Protein AF-A0A938G7M3-F1 (afdb_monomer_lite)

Foldseek 3Di:
DWCFWQCSDPVSVVDDPPDDPPADDPGDDDAADDDDPAWQDWTGGDQQWIKIWGWDADQWIWIKIFTAGNGNRDTPDIAPTHTAGHFDRDIWGQDPVQWIWDHTHPDIDIAHSRRHD

Radius of gyration: 15.38 Å; chains: 1; bounding box: 36×25×45 Å

Structure (mmCIF, N/CA/C/O backbone):
data_AF-A0A938G7M3-F1
#
_entry.id   AF-A0A938G7M3-F1
#
loop_
_atom_site.group_PDB
_atom_site.id
_atom_site.type_symbol
_atom_site.label_atom_id
_atom_site.label_alt_id
_atom_site.label_comp_id
_atom_site.label_asym_id
_atom_site.label_entity_id
_atom_site.label_seq_id
_atom_site.pdbx_PDB_ins_code
_atom_site.Cartn_x
_atom_site.Cartn_y
_atom_site.Cartn_z
_atom_site.occupancy
_atom_site.B_iso_or_equiv
_atom_site.auth_seq_id
_atom_site.auth_comp_id
_atom_site.auth_asym_id
_atom_site.auth_atom_id
_atom_site.pdbx_PDB_model_num
ATOM 1 N N . MET A 1 1 ? -16.720 -2.950 5.901 1.00 61.56 1 MET A N 1
ATOM 2 C CA . MET A 1 1 ? -17.192 -2.408 4.607 1.00 61.56 1 MET A CA 1
ATOM 3 C C . MET A 1 1 ? -15.978 -2.272 3.713 1.00 61.56 1 MET A C 1
ATOM 5 O O . MET A 1 1 ? -14.954 -1.839 4.217 1.00 61.56 1 MET A O 1
ATOM 9 N N . ALA A 1 2 ? -16.064 -2.713 2.461 1.00 78.06 2 ALA A N 1
ATOM 10 C CA . ALA A 1 2 ? -14.900 -2.860 1.596 1.00 78.06 2 ALA A CA 1
ATOM 11 C C . ALA A 1 2 ? -14.590 -1.561 0.835 1.00 78.06 2 ALA A C 1
ATOM 13 O O . ALA A 1 2 ? -15.424 -1.078 0.071 1.00 78.06 2 ALA A O 1
ATOM 14 N N . TRP A 1 3 ? -13.392 -1.013 1.015 1.00 85.06 3 TRP A N 1
ATOM 15 C CA . TRP A 1 3 ? -12.835 0.061 0.197 1.00 85.06 3 TRP A CA 1
ATOM 16 C C . TRP A 1 3 ? -11.910 -0.547 -0.854 1.00 85.06 3 TRP A C 1
ATOM 18 O O . TRP A 1 3 ? -10.705 -0.677 -0.647 1.00 85.06 3 TRP A O 1
ATOM 28 N N . LEU A 1 4 ? -12.504 -1.016 -1.949 1.00 88.00 4 LEU A N 1
ATOM 29 C CA . LEU A 1 4 ? -11.819 -1.856 -2.934 1.00 88.00 4 LEU A CA 1
ATOM 30 C C . LEU A 1 4 ? -10.944 -1.071 -3.915 1.00 88.00 4 LEU A C 1
ATOM 32 O O . LEU A 1 4 ? -10.064 -1.662 -4.519 1.00 88.00 4 LEU A O 1
ATOM 36 N N . ALA A 1 5 ? -11.170 0.226 -4.104 1.00 88.56 5 ALA A N 1
ATOM 37 C CA . ALA A 1 5 ? -10.480 1.024 -5.115 1.00 88.56 5 ALA A CA 1
ATOM 38 C C . ALA A 1 5 ? -10.445 2.506 -4.723 1.00 88.56 5 ALA A C 1
ATOM 40 O O . ALA A 1 5 ? -11.029 2.897 -3.710 1.00 88.56 5 ALA A O 1
ATOM 41 N N . GLU A 1 6 ? -9.787 3.319 -5.552 1.00 80.50 6 GLU A N 1
ATOM 42 C CA . GLU A 1 6 ? -9.735 4.780 -5.423 1.00 80.50 6 GLU A CA 1
ATOM 43 C C . GLU A 1 6 ? -11.124 5.361 -5.143 1.00 80.50 6 GLU A C 1
ATOM 45 O O . GLU A 1 6 ? -12.104 4.981 -5.787 1.00 80.50 6 GLU A O 1
ATOM 50 N N . ASP A 1 7 ? -11.207 6.266 -4.165 1.00 79.31 7 ASP A N 1
ATOM 51 C CA . ASP A 1 7 ? -12.424 7.009 -3.829 1.00 79.31 7 ASP A CA 1
ATOM 52 C C . ASP A 1 7 ? -13.698 6.150 -3.654 1.00 79.31 7 ASP A C 1
ATOM 54 O O . ASP A 1 7 ? -14.807 6.591 -3.966 1.00 79.31 7 ASP A O 1
ATOM 58 N N . ALA A 1 8 ? -13.568 4.922 -3.143 1.00 72.25 8 ALA A N 1
ATOM 59 C CA . ALA A 1 8 ? -14.666 3.960 -2.996 1.00 72.25 8 ALA A CA 1
ATOM 60 C C . ALA A 1 8 ? -15.302 3.501 -4.329 1.00 72.25 8 ALA A C 1
ATOM 62 O O . ALA A 1 8 ? -16.471 3.106 -4.372 1.00 72.25 8 ALA A O 1
ATOM 63 N N . GLY A 1 9 ? -14.536 3.520 -5.424 1.00 75.19 9 GLY A N 1
ATOM 64 C CA . GLY A 1 9 ? -14.923 2.989 -6.732 1.00 75.19 9 GLY A CA 1
ATOM 65 C C . GLY A 1 9 ? -15.234 4.065 -7.783 1.00 75.19 9 GLY A C 1
ATOM 66 O O . GLY A 1 9 ? -15.033 5.256 -7.554 1.00 75.19 9 GLY A O 1
ATOM 67 N N . PRO A 1 10 ? -15.779 3.684 -8.957 1.00 75.19 10 PRO A N 1
ATOM 68 C CA . PRO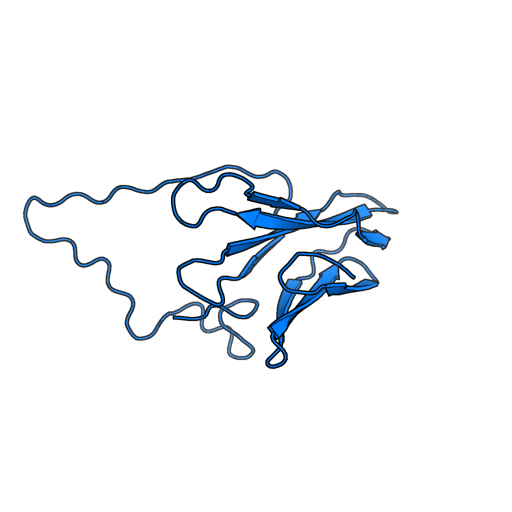 A 1 10 ? -15.884 4.566 -10.130 1.00 75.19 10 PRO A CA 1
ATOM 69 C C . PRO A 1 10 ? -16.772 5.801 -9.923 1.00 75.19 10 PRO A C 1
ATOM 71 O O . PRO A 1 10 ? -16.707 6.749 -10.699 1.00 75.19 10 PRO A O 1
ATOM 74 N N . ARG A 1 11 ? -17.606 5.805 -8.877 1.00 80.25 11 ARG A N 1
ATOM 75 C CA . ARG A 1 11 ? -18.451 6.949 -8.507 1.00 80.25 11 ARG A CA 1
ATOM 76 C C . ARG A 1 11 ? -17.740 7.976 -7.622 1.00 80.25 11 ARG A C 1
ATOM 78 O O . ARG A 1 11 ? -18.374 8.962 -7.267 1.00 80.25 11 ARG A O 1
ATOM 85 N N . ARG A 1 12 ? -16.475 7.731 -7.259 1.00 78.44 12 ARG A N 1
ATOM 86 C CA . ARG A 1 12 ? -15.628 8.588 -6.416 1.00 78.44 12 ARG A CA 1
ATOM 87 C C . ARG A 1 12 ? -16.343 9.126 -5.185 1.00 78.44 12 ARG A C 1
ATOM 89 O O . ARG A 1 12 ? -16.335 10.309 -4.871 1.00 78.44 12 ARG A O 1
ATOM 96 N N . GLN A 1 13 ? -17.063 8.225 -4.543 1.00 78.88 13 GLN A N 1
ATOM 97 C CA . GLN A 1 13 ? -18.047 8.560 -3.539 1.00 78.88 13 GLN A CA 1
ATOM 98 C C . GLN A 1 13 ? -17.404 9.005 -2.228 1.00 78.88 13 GLN A C 1
ATOM 100 O O . GLN A 1 13 ? -18.040 9.728 -1.469 1.00 78.88 13 GLN A O 1
ATOM 105 N N . GLN A 1 14 ? -16.166 8.568 -1.976 1.00 78.00 14 GLN A N 1
ATOM 106 C CA . GLN A 1 14 ? -15.375 8.889 -0.787 1.00 78.00 14 GLN A CA 1
ATOM 107 C C . GLN A 1 14 ? -16.125 8.723 0.554 1.00 78.00 14 GLN A C 1
ATOM 109 O O . GLN A 1 14 ? -15.726 9.278 1.574 1.00 78.00 14 GLN A O 1
ATOM 114 N N . TRP A 1 15 ? -17.219 7.958 0.574 1.00 72.19 15 TRP A N 1
ATOM 115 C CA . TRP A 1 15 ? -18.105 7.839 1.723 1.00 72.19 15 TRP A CA 1
ATOM 116 C C . TRP A 1 15 ? -18.538 6.389 1.909 1.00 72.19 15 TRP A C 1
ATOM 118 O O . TRP A 1 15 ? -18.663 5.610 0.962 1.00 72.19 15 TRP A O 1
ATOM 128 N N . SER A 1 16 ? -18.772 6.038 3.167 1.00 70.81 16 SER A N 1
ATOM 129 C CA . SER A 1 16 ? -19.283 4.741 3.585 1.00 70.81 16 SER A CA 1
ATOM 130 C C . SER A 1 16 ? -20.681 4.950 4.152 1.00 70.81 16 SER A C 1
ATOM 132 O O . SER A 1 16 ? -20.857 5.712 5.103 1.00 70.81 16 SER A O 1
ATOM 134 N N . ALA A 1 17 ? -21.674 4.274 3.563 1.00 69.94 17 ALA A N 1
ATOM 135 C CA . ALA A 1 17 ? -23.089 4.538 3.817 1.00 69.94 17 ALA A CA 1
ATOM 136 C C . ALA A 1 17 ? -23.540 4.370 5.274 1.00 69.94 17 ALA A C 1
ATOM 138 O O . ALA A 1 17 ? -24.558 4.923 5.684 1.00 69.94 17 ALA A O 1
ATOM 139 N N . SER A 1 18 ? -22.768 3.618 6.055 1.00 74.12 18 SER A N 1
ATOM 140 C CA . SER A 1 18 ? -23.046 3.322 7.459 1.00 74.12 18 SER A CA 1
ATOM 141 C C . SER A 1 18 ? -21.932 3.795 8.393 1.00 74.12 18 SER A C 1
ATOM 143 O O . SER A 1 18 ? -21.913 3.400 9.556 1.00 74.12 18 SER A O 1
ATOM 145 N N . ALA A 1 19 ? -20.985 4.608 7.911 1.00 75.62 19 ALA A N 1
ATOM 146 C CA . ALA A 1 19 ? -19.917 5.120 8.760 1.00 75.62 19 ALA A CA 1
ATOM 147 C C . ALA A 1 19 ? -20.470 6.135 9.766 1.00 75.62 19 ALA A C 1
ATOM 149 O O . ALA A 1 19 ? -20.983 7.191 9.399 1.00 75.62 19 ALA A O 1
ATOM 150 N N . GLN A 1 20 ? -20.335 5.813 11.047 1.00 81.81 20 GLN A N 1
ATOM 151 C CA . GLN A 1 20 ? -20.608 6.711 12.160 1.00 81.81 20 GLN A CA 1
ATOM 152 C C . GLN A 1 20 ? -19.432 6.630 13.128 1.00 81.81 20 GLN A C 1
ATOM 154 O O . GLN A 1 20 ? -18.919 5.543 13.378 1.00 81.81 20 GLN A O 1
ATOM 159 N N . LEU A 1 21 ? -19.016 7.769 13.684 1.00 82.69 21 LEU A N 1
ATOM 160 C CA . LEU A 1 21 ? -17.978 7.780 14.720 1.00 82.69 21 LEU A CA 1
ATOM 161 C C . LEU A 1 21 ? -18.505 7.268 16.070 1.00 82.69 21 LEU A C 1
ATOM 163 O O . LEU A 1 21 ? -17.716 6.829 16.894 1.00 82.69 21 LEU A O 1
ATOM 167 N N . GLY A 1 22 ? -19.825 7.320 16.295 1.00 84.94 22 GLY A N 1
ATOM 168 C CA . GLY A 1 22 ? -20.472 6.720 17.467 1.00 84.94 22 GLY A CA 1
ATOM 169 C C . GLY A 1 22 ? -20.076 7.314 18.823 1.00 84.94 22 GLY A C 1
ATOM 170 O O . GLY A 1 22 ? -20.324 6.669 19.830 1.00 84.94 22 GLY A O 1
ATOM 171 N N . VAL A 1 23 ? -19.471 8.506 18.864 1.00 89.00 23 VAL A N 1
ATOM 172 C CA . VAL A 1 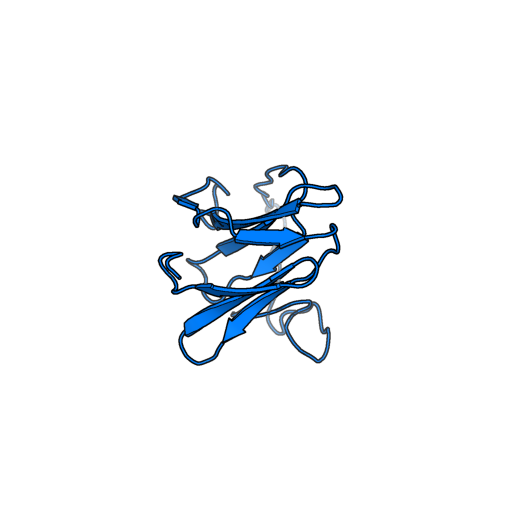23 ? -18.943 9.107 20.102 1.00 89.00 23 VAL A CA 1
ATOM 173 C C . VAL A 1 23 ? -20.073 9.718 20.938 1.00 89.00 23 VAL A C 1
ATOM 175 O O . VAL A 1 23 ? -20.719 10.680 20.513 1.00 89.00 23 VAL A O 1
ATOM 178 N N . GLY A 1 24 ? -20.304 9.167 22.128 1.00 91.19 24 GLY A N 1
ATOM 179 C CA . GLY A 1 24 ? -21.268 9.643 23.117 1.00 91.19 24 GLY A CA 1
ATOM 180 C C . GLY A 1 24 ? -20.747 10.763 24.027 1.00 91.19 24 GLY A C 1
ATOM 181 O O . GLY A 1 24 ? -19.594 11.193 23.967 1.00 91.19 24 GLY A O 1
ATOM 182 N N . THR A 1 25 ? -21.614 11.262 24.912 1.00 91.69 25 THR A N 1
ATOM 183 C CA . THR A 1 25 ? -21.244 12.299 25.889 1.00 91.69 25 THR A CA 1
ATOM 184 C C . THR A 1 25 ? -20.210 11.768 26.881 1.00 91.69 25 THR A C 1
ATOM 186 O O . THR A 1 25 ? -20.473 10.813 27.603 1.00 91.69 25 THR A O 1
ATOM 189 N N . GLY A 1 26 ? -19.050 12.424 26.950 1.00 92.81 26 GLY A N 1
ATOM 190 C CA . GLY A 1 26 ? -17.949 12.027 27.834 1.00 92.81 26 GLY A CA 1
ATOM 191 C C . GLY A 1 26 ? -17.032 10.943 27.259 1.00 92.81 26 GLY A C 1
ATOM 192 O O . GLY A 1 26 ? -16.047 10.592 27.903 1.00 92.81 26 GLY A O 1
ATOM 193 N N . GLU A 1 27 ? -17.312 10.441 26.054 1.00 94.62 27 GLU A N 1
ATOM 194 C CA . GLU A 1 27 ? -16.426 9.519 25.346 1.00 94.62 27 GLU A CA 1
ATOM 195 C C . GLU A 1 27 ? -15.345 10.275 24.565 1.00 94.62 27 GLU A C 1
ATOM 197 O O . GLU A 1 27 ? -15.489 11.451 24.222 1.00 94.62 27 GLU A O 1
ATOM 202 N N . SER A 1 28 ? -14.237 9.592 24.278 1.00 89.75 28 SER A N 1
ATOM 203 C CA . SER A 1 28 ? -13.143 10.138 23.475 1.00 89.75 28 SER A CA 1
ATOM 204 C C . SER A 1 28 ? -12.743 9.152 22.387 1.00 89.75 28 SER A C 1
ATOM 206 O O . SER A 1 28 ? -12.815 7.939 22.575 1.00 89.75 28 SER A O 1
ATOM 208 N N . MET A 1 29 ? -12.323 9.684 21.243 1.00 90.06 29 MET A N 1
ATOM 209 C CA . MET A 1 29 ? -11.834 8.895 20.121 1.00 90.06 29 MET A CA 1
ATOM 210 C C . MET A 1 29 ? -10.314 8.960 20.079 1.00 90.06 29 MET A C 1
ATOM 212 O O . MET A 1 29 ? -9.721 10.022 20.270 1.00 90.06 29 MET A O 1
ATOM 216 N N . GLN A 1 30 ? -9.692 7.823 19.794 1.00 89.50 30 GLN A N 1
ATOM 217 C CA . GLN A 1 30 ? -8.263 7.737 19.535 1.00 89.50 30 GLN A CA 1
ATOM 218 C C . GLN A 1 30 ? -8.045 7.370 18.073 1.00 89.50 30 GLN A C 1
ATOM 220 O O . GLN A 1 30 ? -8.807 6.595 17.498 1.00 89.50 30 GLN A O 1
ATOM 225 N N . ALA A 1 31 ? -7.001 7.938 17.479 1.00 91.94 31 ALA A N 1
ATOM 226 C CA . ALA A 1 31 ? -6.600 7.642 16.116 1.00 91.94 31 ALA A CA 1
ATOM 227 C C . ALA A 1 31 ? -5.119 7.266 16.096 1.00 91.94 31 ALA A C 1
ATOM 229 O O . ALA A 1 31 ? -4.269 8.022 16.575 1.00 91.94 31 ALA A O 1
ATOM 230 N N . THR A 1 32 ? -4.814 6.115 15.503 1.00 94.69 32 THR A N 1
ATOM 231 C CA . THR A 1 32 ? -3.447 5.755 15.129 1.00 94.69 32 THR A CA 1
ATOM 232 C C . THR A 1 32 ? -3.138 6.385 13.781 1.00 94.69 32 THR A C 1
ATOM 234 O O . THR A 1 32 ? -3.928 6.280 12.845 1.00 94.69 32 THR A O 1
ATOM 237 N N . HIS A 1 33 ? -1.984 7.031 13.668 1.00 94.19 33 HIS A N 1
ATOM 238 C CA . HIS A 1 33 ? -1.499 7.571 12.407 1.00 94.19 33 HIS A CA 1
ATOM 239 C C . HIS A 1 33 ? -0.041 7.174 12.213 1.00 94.19 33 HIS A C 1
ATOM 241 O O . HIS A 1 33 ? 0.728 7.072 13.168 1.00 94.19 33 HIS A O 1
ATOM 247 N N . ARG A 1 34 ? 0.338 6.962 10.955 1.00 92.69 34 ARG A N 1
ATOM 248 C CA . ARG A 1 34 ? 1.712 6.687 10.551 1.00 92.69 34 ARG A CA 1
ATOM 249 C C . ARG A 1 34 ? 2.006 7.486 9.296 1.00 92.69 34 ARG A C 1
ATOM 251 O O . ARG A 1 34 ? 1.307 7.351 8.296 1.00 92.69 34 ARG A O 1
ATOM 258 N N . SER A 1 35 ? 3.055 8.294 9.344 1.00 91.50 35 SER A N 1
ATOM 259 C CA . SER A 1 35 ? 3.554 8.972 8.153 1.00 91.50 35 SER A CA 1
ATOM 260 C C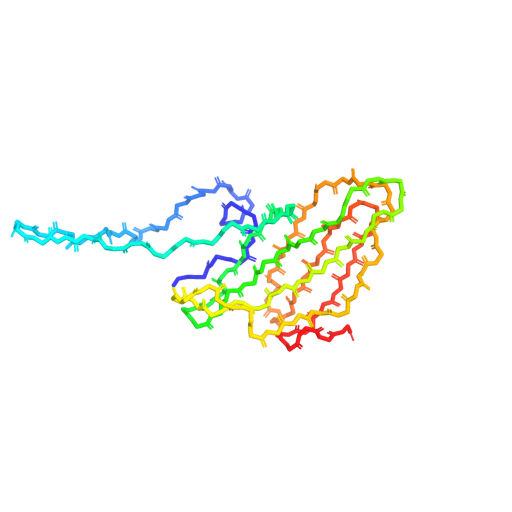 . SER A 1 35 ? 4.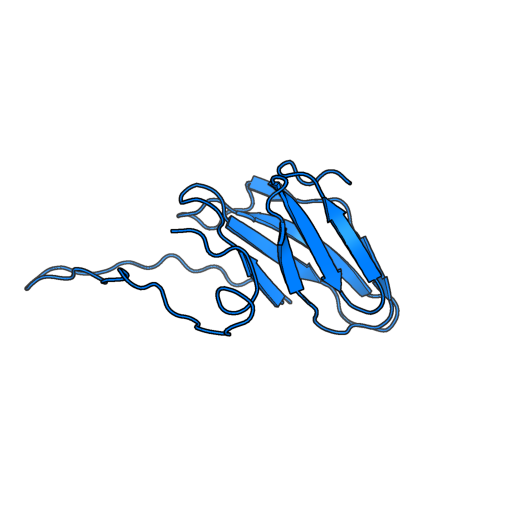318 7.977 7.288 1.00 91.50 35 SER A C 1
ATOM 262 O O . SER A 1 35 ? 5.226 7.296 7.765 1.00 91.50 35 SER A O 1
ATOM 264 N N . MET A 1 36 ? 3.962 7.908 6.011 1.00 90.31 36 MET A N 1
ATOM 265 C CA . MET A 1 36 ? 4.664 7.114 5.008 1.00 90.31 36 MET A CA 1
ATOM 266 C C . MET A 1 36 ? 5.103 8.052 3.892 1.00 90.31 36 MET A C 1
ATOM 268 O O . MET A 1 36 ? 4.317 8.863 3.403 1.00 90.31 36 MET A O 1
ATOM 272 N N . MET A 1 37 ? 6.378 7.983 3.521 1.00 79.31 37 MET A N 1
ATOM 273 C CA . MET A 1 37 ? 6.901 8.816 2.449 1.00 79.31 37 MET A CA 1
ATOM 274 C C . MET A 1 37 ? 6.415 8.257 1.113 1.00 79.31 37 MET A C 1
ATOM 276 O O . MET A 1 37 ? 6.661 7.093 0.811 1.00 79.31 37 MET A O 1
ATOM 280 N N . VAL A 1 38 ? 5.752 9.108 0.325 1.00 86.44 38 VAL A N 1
ATOM 281 C CA . VAL A 1 38 ? 5.322 8.798 -1.046 1.00 86.44 38 VAL A CA 1
ATOM 282 C C . VAL A 1 38 ? 4.317 7.625 -1.113 1.00 86.44 38 VAL A C 1
ATOM 284 O O . VAL A 1 38 ? 4.448 6.676 -1.887 1.00 86.44 38 VAL A O 1
ATOM 287 N N . LEU A 1 39 ? 3.289 7.692 -0.261 1.00 92.00 39 LEU A N 1
ATOM 288 C CA . LEU A 1 39 ? 2.096 6.844 -0.322 1.00 92.00 39 LEU A CA 1
ATOM 289 C C . LEU A 1 39 ? 1.079 7.468 -1.285 1.00 92.00 39 LEU A C 1
ATOM 291 O O . LEU A 1 39 ? 0.691 8.621 -1.102 1.00 92.00 39 LEU A O 1
ATOM 295 N N . THR A 1 40 ? 0.639 6.716 -2.296 1.00 91.69 40 THR A N 1
ATOM 296 C CA . THR A 1 40 ? -0.380 7.186 -3.249 1.00 91.69 40 THR A CA 1
ATOM 297 C C . THR A 1 40 ? -1.783 6.896 -2.749 1.00 91.69 40 THR A C 1
ATOM 299 O O . THR A 1 40 ? -2.650 7.761 -2.807 1.00 91.69 40 THR A O 1
ATOM 302 N N . MET A 1 41 ? -2.035 5.663 -2.301 1.00 92.88 41 MET A N 1
ATOM 303 C CA . MET A 1 41 ? -3.400 5.213 -2.048 1.00 92.88 41 MET A CA 1
ATOM 304 C C . MET A 1 41 ? -3.461 4.015 -1.108 1.00 92.88 41 MET A C 1
ATOM 306 O O . MET A 1 41 ? -2.527 3.217 -1.047 1.00 92.88 41 MET A O 1
ATOM 310 N N . VAL A 1 42 ? -4.593 3.875 -0.416 1.00 93.06 42 VAL A N 1
ATOM 311 C CA . VAL A 1 42 ? -4.898 2.751 0.474 1.00 93.06 42 VAL A CA 1
ATOM 312 C C . VAL A 1 42 ? -6.208 2.095 0.049 1.00 93.06 42 VAL A C 1
ATOM 314 O O . VAL A 1 42 ? -7.176 2.783 -0.277 1.00 93.06 42 VAL A O 1
ATOM 317 N N . VAL A 1 43 ? -6.248 0.765 0.084 1.00 93.69 43 VAL A N 1
ATOM 318 C CA . VAL A 1 43 ? -7.474 -0.033 -0.054 1.00 93.69 43 VAL A CA 1
ATOM 319 C C . VAL A 1 43 ? -7.645 -0.948 1.151 1.00 93.69 43 VAL A C 1
ATOM 321 O O . VAL A 1 43 ? -6.671 -1.440 1.718 1.00 93.69 43 VAL A O 1
ATOM 324 N N . SER A 1 44 ? -8.895 -1.179 1.543 1.00 92.62 44 SER A N 1
ATOM 325 C CA . SER A 1 44 ? -9.256 -2.027 2.680 1.00 92.62 44 SER A CA 1
ATOM 326 C C . SER A 1 44 ? -10.457 -2.902 2.311 1.00 92.62 44 SER A C 1
ATOM 328 O O . SER A 1 44 ? -11.607 -2.508 2.514 1.00 92.62 44 SER A O 1
ATOM 330 N N . PRO A 1 45 ? -10.237 -4.061 1.665 1.00 90.19 45 PRO A N 1
ATOM 331 C CA . PRO A 1 45 ? -11.322 -4.940 1.212 1.00 90.19 45 PRO A CA 1
ATOM 332 C C . PRO A 1 45 ? -12.117 -5.566 2.361 1.00 90.19 45 PRO A C 1
ATOM 334 O O . PRO A 1 45 ? -13.291 -5.891 2.195 1.00 90.19 45 PRO A O 1
ATOM 337 N N . SER A 1 46 ? -11.488 -5.739 3.518 1.00 90.31 46 SER A N 1
ATOM 338 C CA . SER A 1 46 ? -12.062 -6.342 4.712 1.00 90.31 46 SER A CA 1
ATOM 339 C C . SER A 1 46 ? -11.537 -5.607 5.953 1.00 90.31 46 SER A C 1
ATOM 341 O O . SER A 1 46 ? -10.545 -4.885 5.851 1.00 90.31 46 SER A O 1
ATOM 343 N N . PRO A 1 47 ? -12.185 -5.757 7.125 1.00 88.62 47 PRO A N 1
ATOM 344 C CA . PRO A 1 47 ? -11.737 -5.102 8.358 1.00 88.62 47 PRO A CA 1
ATOM 345 C C . PRO A 1 47 ? -10.297 -5.446 8.772 1.00 88.62 47 PRO A C 1
ATOM 347 O O . PRO A 1 47 ? -9.654 -4.644 9.443 1.00 88.62 47 PRO A O 1
ATOM 350 N N . ASP A 1 48 ? -9.797 -6.609 8.348 1.00 92.56 48 ASP A N 1
ATOM 351 C CA . ASP A 1 48 ? -8.491 -7.147 8.747 1.00 92.56 48 ASP A CA 1
ATOM 352 C C . ASP A 1 48 ? -7.398 -6.927 7.689 1.00 92.56 48 ASP A C 1
ATOM 354 O O . ASP A 1 48 ? -6.249 -7.353 7.844 1.00 92.56 48 ASP A O 1
ATOM 358 N N . GLU A 1 49 ? -7.748 -6.268 6.586 1.00 94.31 49 GLU A N 1
ATOM 359 C CA . GLU A 1 49 ? -6.861 -6.052 5.456 1.00 94.31 49 GLU A CA 1
ATOM 360 C C . GLU A 1 49 ? -6.768 -4.572 5.114 1.00 94.31 49 GLU A C 1
ATOM 362 O O . GLU A 1 49 ? -7.759 -3.914 4.790 1.00 94.31 49 GLU A O 1
ATOM 367 N N . VAL A 1 50 ? -5.537 -4.071 5.117 1.00 95.88 50 VAL A N 1
ATOM 368 C CA . VAL A 1 50 ? -5.185 -2.730 4.661 1.00 95.88 50 VAL A CA 1
ATOM 369 C C . VAL A 1 50 ? -3.970 -2.862 3.758 1.00 95.88 50 VAL A C 1
ATOM 371 O O . VAL A 1 50 ? -2.958 -3.427 4.166 1.00 95.88 50 VAL A O 1
ATOM 374 N N . PHE A 1 51 ? -4.067 -2.354 2.535 1.00 96.94 51 PHE A N 1
ATOM 375 C CA . PHE A 1 51 ? -2.975 -2.361 1.567 1.00 96.94 51 PHE A CA 1
ATOM 376 C C . PHE A 1 51 ? -2.657 -0.936 1.134 1.00 96.94 51 PHE A C 1
ATOM 378 O O . PHE A 1 51 ? -3.558 -0.209 0.718 1.00 96.94 51 PHE A O 1
ATOM 385 N N . ALA A 1 52 ? -1.388 -0.550 1.214 1.00 96.44 52 ALA A N 1
ATOM 386 C CA . ALA A 1 52 ? -0.891 0.768 0.847 1.00 96.44 52 ALA A CA 1
ATOM 387 C C . ALA A 1 52 ? 0.006 0.676 -0.390 1.00 96.44 52 ALA A C 1
ATOM 389 O O . ALA A 1 52 ? 0.978 -0.077 -0.398 1.00 96.44 52 ALA A O 1
ATOM 390 N N . LEU A 1 53 ? -0.314 1.456 -1.422 1.00 97.12 53 LEU A N 1
ATOM 391 C CA . LEU A 1 53 ? 0.547 1.661 -2.582 1.00 97.12 53 LEU A CA 1
ATOM 392 C C . LEU A 1 53 ? 1.562 2.761 -2.273 1.00 97.12 53 LEU A C 1
ATOM 394 O O . LEU A 1 53 ? 1.188 3.913 -2.033 1.00 97.12 53 LEU A O 1
ATOM 398 N N . CYS A 1 54 ? 2.838 2.403 -2.334 1.00 96.50 54 CYS A N 1
ATOM 399 C CA . CYS A 1 54 ? 3.971 3.296 -2.135 1.00 96.50 54 CYS A CA 1
ATOM 400 C C . CYS A 1 54 ? 4.841 3.344 -3.393 1.00 96.50 54 CYS A C 1
ATOM 402 O O . CYS A 1 54 ? 4.821 2.414 -4.203 1.00 96.50 54 CYS A O 1
ATOM 404 N N . HIS A 1 55 ? 5.614 4.417 -3.562 1.00 96.31 55 HIS A N 1
ATOM 405 C CA . HIS A 1 55 ? 6.524 4.539 -4.699 1.00 96.31 55 HIS A CA 1
ATOM 406 C C . HIS A 1 55 ? 7.736 5.436 -4.436 1.00 96.31 55 HIS A C 1
ATOM 408 O O . HIS A 1 55 ? 7.837 6.116 -3.421 1.00 96.31 55 HIS A O 1
ATOM 414 N N . THR A 1 56 ? 8.690 5.422 -5.361 1.00 95.69 56 THR A N 1
ATOM 415 C CA . THR A 1 56 ? 9.751 6.430 -5.461 1.00 95.69 56 THR A CA 1
ATOM 416 C C . THR A 1 56 ? 9.376 7.509 -6.486 1.00 95.69 56 THR A C 1
ATOM 418 O O . THR A 1 56 ? 8.358 7.416 -7.173 1.00 95.69 56 THR A O 1
ATOM 421 N N . GLY A 1 57 ? 10.163 8.584 -6.567 1.00 94.19 57 GLY A N 1
ATOM 422 C CA . GLY A 1 57 ? 10.062 9.584 -7.637 1.00 94.19 57 GLY A CA 1
ATOM 423 C C . GLY A 1 57 ? 11.140 9.391 -8.708 1.00 94.19 57 GLY A C 1
ATOM 424 O O . GLY A 1 57 ? 12.058 8.595 -8.523 1.00 94.19 57 GLY A O 1
ATOM 425 N N . GLY A 1 58 ? 11.063 10.172 -9.787 1.00 95.00 58 GLY A N 1
ATOM 426 C CA . GLY A 1 58 ? 12.065 10.202 -10.861 1.00 95.00 58 GLY A CA 1
ATOM 427 C C . GLY A 1 58 ? 11.638 9.479 -12.140 1.00 95.00 58 GLY A C 1
ATOM 428 O O . GLY A 1 58 ? 10.500 9.032 -12.260 1.00 95.00 58 GLY A O 1
ATOM 429 N N . ASP A 1 59 ? 12.558 9.396 -13.101 1.00 96.50 59 ASP A N 1
ATOM 430 C CA . ASP A 1 59 ? 12.286 8.879 -14.453 1.00 96.50 59 ASP A CA 1
ATOM 431 C C . ASP A 1 59 ? 12.252 7.341 -14.532 1.00 96.50 59 ASP A C 1
ATOM 433 O O . ASP A 1 59 ? 11.694 6.783 -15.476 1.00 96.50 59 ASP A O 1
ATOM 437 N N . ASP A 1 60 ? 12.821 6.662 -13.533 1.00 96.31 60 ASP A N 1
ATOM 438 C CA . ASP A 1 60 ? 12.811 5.202 -13.377 1.00 96.31 60 ASP A CA 1
ATOM 439 C C . ASP A 1 60 ? 12.330 4.831 -11.969 1.00 96.31 60 ASP A C 1
ATOM 441 O O . ASP A 1 60 ? 13.034 4.237 -11.153 1.00 96.31 60 ASP A O 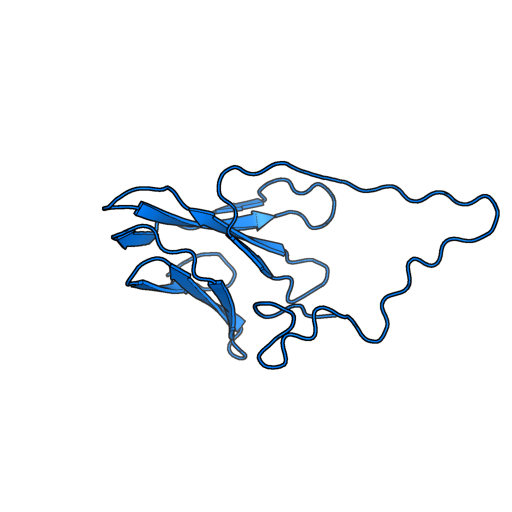1
ATOM 445 N N . ALA A 1 61 ? 11.132 5.304 -11.636 1.00 96.88 61 ALA A N 1
ATOM 446 C CA . ALA A 1 61 ? 10.529 5.065 -10.343 1.00 96.88 61 ALA A CA 1
ATOM 447 C C . ALA A 1 61 ? 10.042 3.616 -10.210 1.00 96.88 61 ALA A C 1
ATOM 449 O O . ALA A 1 61 ? 9.637 2.959 -11.174 1.00 96.88 61 ALA A O 1
ATOM 450 N N . GLU A 1 62 ? 10.015 3.143 -8.970 1.00 97.38 62 GLU A N 1
ATOM 451 C CA . GLU A 1 62 ? 9.463 1.851 -8.585 1.00 97.38 62 GLU A CA 1
ATOM 452 C C . GLU A 1 62 ? 8.290 2.060 -7.634 1.00 97.38 62 GLU A C 1
ATOM 454 O O . GLU A 1 62 ? 8.274 2.998 -6.837 1.00 97.38 62 GLU A O 1
ATOM 459 N N . SER A 1 63 ? 7.332 1.142 -7.681 1.00 97.25 63 SER A N 1
ATOM 460 C CA . SER A 1 63 ? 6.232 1.047 -6.726 1.00 97.25 63 SER A CA 1
ATOM 461 C C . SER A 1 63 ? 6.305 -0.255 -5.939 1.00 97.25 63 SER A C 1
ATOM 463 O O . SER A 1 63 ? 7.011 -1.188 -6.316 1.00 97.25 63 SER A O 1
ATOM 465 N N . TRP A 1 64 ? 5.609 -0.321 -4.815 1.00 97.69 64 TRP A N 1
ATOM 466 C CA . TRP A 1 64 ? 5.406 -1.549 -4.054 1.00 97.69 64 TRP A CA 1
ATOM 467 C C . TRP A 1 64 ? 4.115 -1.435 -3.253 1.00 97.69 64 TRP A C 1
ATOM 469 O O . TRP A 1 64 ? 3.588 -0.339 -3.046 1.00 97.69 64 TRP A O 1
ATOM 479 N N . VAL A 1 65 ? 3.604 -2.578 -2.808 1.00 98.00 65 VAL A N 1
ATOM 480 C CA . VAL A 1 65 ? 2.433 -2.635 -1.936 1.00 98.00 65 VAL A CA 1
ATOM 481 C C . VAL A 1 65 ? 2.856 -3.130 -0.567 1.00 98.00 65 VAL A C 1
ATOM 483 O O . VAL A 1 65 ? 3.505 -4.168 -0.459 1.00 98.00 65 VAL A O 1
ATOM 486 N N . GLU A 1 66 ? 2.463 -2.409 0.475 1.00 97.88 66 GLU A N 1
ATOM 487 C CA . GLU A 1 66 ? 2.575 -2.859 1.860 1.00 97.88 66 GLU A CA 1
ATOM 488 C C . GLU A 1 66 ? 1.217 -3.335 2.365 1.00 97.88 66 GLU A C 1
ATOM 490 O O . GLU A 1 66 ? 0.221 -2.626 2.230 1.00 97.88 66 GLU A O 1
ATOM 495 N N . ARG A 1 67 ? 1.170 -4.514 2.990 1.00 97.81 67 ARG A N 1
ATOM 496 C CA . ARG A 1 67 ? 0.041 -4.919 3.830 1.00 97.81 67 ARG A CA 1
ATOM 497 C C . ARG A 1 67 ? 0.286 -4.388 5.234 1.00 97.81 67 ARG A C 1
ATOM 499 O O . ARG A 1 67 ? 1.303 -4.715 5.844 1.00 97.81 67 ARG A O 1
ATOM 506 N N . LEU A 1 68 ? -0.639 -3.590 5.745 1.00 97.38 68 LEU A N 1
ATOM 507 C CA . LEU A 1 68 ? -0.552 -2.955 7.054 1.00 97.38 68 LEU A CA 1
ATOM 508 C C . LEU A 1 68 ? -1.485 -3.644 8.049 1.00 97.38 68 LEU A C 1
ATOM 510 O O . LEU A 1 68 ? -2.566 -4.112 7.690 1.00 97.38 68 LEU A O 1
ATOM 514 N N . HIS A 1 69 ? -1.087 -3.661 9.316 1.00 97.19 69 HIS A N 1
ATOM 515 C CA . HIS A 1 69 ? -1.993 -4.005 10.401 1.00 97.19 69 HIS A CA 1
ATOM 516 C C . HIS A 1 69 ? -3.078 -2.919 10.520 1.00 97.19 69 HIS A C 1
ATOM 518 O O . HIS A 1 69 ? -2.733 -1.738 10.620 1.00 97.19 69 HIS A O 1
ATOM 524 N N . PRO A 1 70 ? -4.377 -3.269 10.573 1.00 93.75 70 PRO A N 1
ATOM 525 C CA . PRO A 1 70 ? -5.472 -2.297 10.464 1.00 93.75 70 PRO A CA 1
ATOM 526 C C . PRO A 1 70 ? -5.509 -1.263 11.601 1.00 93.75 70 PRO A C 1
ATOM 528 O O . PRO A 1 70 ? -5.953 -0.138 11.395 1.00 93.75 70 PRO A O 1
ATOM 531 N N . THR A 1 71 ? -5.025 -1.624 12.796 1.00 94.06 71 THR A N 1
ATOM 532 C CA . THR A 1 71 ? -5.004 -0.727 13.971 1.00 94.06 71 THR A CA 1
ATOM 533 C C . THR A 1 71 ? -3.653 -0.065 14.250 1.00 94.06 71 THR A C 1
ATOM 535 O O . THR A 1 71 ? -3.612 1.141 14.473 1.00 94.06 71 THR A O 1
ATOM 538 N N . THR A 1 72 ? -2.547 -0.821 14.285 1.00 96.06 72 THR A N 1
ATOM 539 C CA . THR A 1 72 ? -1.212 -0.272 14.592 1.00 96.06 72 THR A CA 1
ATOM 540 C C . THR A 1 72 ? -0.561 0.414 13.393 1.00 96.06 72 THR A C 1
ATOM 542 O O . THR A 1 72 ? 0.362 1.202 13.574 1.00 96.06 72 THR A O 1
ATOM 545 N N . LEU A 1 73 ? -1.045 0.141 12.173 1.00 96.50 73 LEU A N 1
ATOM 546 C CA . LEU A 1 73 ? -0.473 0.600 10.902 1.00 96.50 73 LEU A CA 1
ATOM 547 C C . LEU A 1 73 ? 0.966 0.117 10.652 1.00 96.50 73 LEU A C 1
ATOM 549 O O . LEU A 1 73 ? 1.650 0.629 9.761 1.00 96.50 73 LEU A O 1
ATOM 553 N N . GLU A 1 74 ? 1.440 -0.870 11.413 1.00 97.00 74 GLU A N 1
ATOM 554 C CA . GLU A 1 74 ? 2.727 -1.524 11.182 1.00 97.00 74 GLU A CA 1
ATOM 555 C C . GLU A 1 74 ? 2.675 -2.369 9.909 1.00 97.00 74 GLU A C 1
ATOM 557 O O . GLU A 1 74 ? 1.653 -2.975 9.581 1.00 97.00 74 GLU A O 1
ATOM 562 N N . THR A 1 75 ? 3.786 -2.407 9.177 1.00 97.19 75 THR A N 1
ATOM 563 C CA . THR A 1 75 ? 3.899 -3.215 7.962 1.00 97.19 75 THR A CA 1
ATOM 564 C C . THR A 1 75 ? 3.975 -4.692 8.348 1.00 97.19 75 THR A C 1
ATOM 566 O O . THR A 1 75 ? 4.915 -5.109 9.018 1.00 97.19 75 THR A O 1
ATOM 569 N N . ILE A 1 76 ? 2.994 -5.480 7.910 1.00 98.00 76 ILE A N 1
ATOM 570 C CA . ILE A 1 76 ? 2.951 -6.939 8.084 1.00 98.00 76 ILE A CA 1
ATOM 571 C C . ILE A 1 76 ? 3.765 -7.623 6.982 1.00 98.00 76 ILE A C 1
ATOM 573 O O . ILE A 1 76 ? 4.495 -8.575 7.242 1.00 98.00 76 ILE A O 1
ATOM 577 N N . ALA A 1 77 ? 3.627 -7.148 5.743 1.00 98.25 77 ALA A N 1
ATOM 578 C CA . ALA A 1 77 ? 4.307 -7.692 4.572 1.00 98.25 77 ALA A CA 1
ATOM 579 C C . ALA A 1 77 ? 4.458 -6.620 3.485 1.00 98.25 77 ALA A C 1
ATOM 581 O O . ALA A 1 77 ? 3.723 -5.631 3.481 1.00 98.25 77 ALA A O 1
ATOM 582 N N . ALA A 1 78 ? 5.375 -6.839 2.544 1.00 98.00 78 ALA A N 1
ATOM 583 C CA . ALA A 1 78 ? 5.553 -5.994 1.368 1.00 98.00 78 ALA A CA 1
ATOM 584 C C . ALA A 1 78 ? 5.766 -6.851 0.114 1.00 98.00 78 ALA A C 1
ATOM 586 O O . ALA A 1 78 ? 6.358 -7.928 0.195 1.00 98.00 78 ALA A O 1
ATOM 587 N N . SER A 1 79 ? 5.294 -6.367 -1.035 1.00 98.56 79 SER A N 1
ATOM 588 C CA . SER A 1 79 ? 5.594 -6.974 -2.333 1.00 98.56 79 SER A CA 1
ATOM 589 C C . SER A 1 79 ? 7.072 -6.803 -2.701 1.00 98.56 79 SER A C 1
ATOM 591 O O . SER A 1 79 ? 7.796 -5.994 -2.113 1.00 98.56 79 SER A O 1
ATOM 593 N N . GLU A 1 80 ? 7.505 -7.490 -3.760 1.00 98.06 80 GLU A N 1
ATOM 594 C CA . GLU A 1 80 ? 8.706 -7.066 -4.485 1.00 98.06 80 GLU A CA 1
ATOM 595 C C . GLU A 1 80 ? 8.554 -5.629 -5.024 1.00 98.06 80 GLU A C 1
ATOM 597 O O . GLU A 1 80 ? 7.448 -5.076 -5.090 1.00 98.06 80 GLU A O 1
ATOM 602 N N . ARG A 1 81 ? 9.673 -5.026 -5.436 1.00 97.56 81 ARG A N 1
ATOM 603 C CA . ARG A 1 81 ? 9.657 -3.747 -6.150 1.00 97.56 81 ARG A CA 1
ATOM 604 C C . ARG A 1 81 ? 9.099 -3.957 -7.555 1.00 97.56 81 ARG A C 1
ATOM 606 O O . ARG A 1 81 ? 9.497 -4.862 -8.287 1.00 97.56 81 ARG A O 1
ATOM 613 N N . LEU A 1 82 ? 8.153 -3.111 -7.928 1.00 97.56 82 LEU A N 1
ATOM 614 C CA . LEU A 1 82 ? 7.440 -3.159 -9.190 1.00 97.56 82 LEU A CA 1
ATOM 615 C C . LEU A 1 82 ? 7.890 -1.983 -10.050 1.00 97.56 82 LEU A C 1
ATOM 617 O O . LEU A 1 82 ? 7.839 -0.833 -9.617 1.00 97.56 82 LEU A O 1
ATOM 621 N N . ARG A 1 83 ? 8.283 -2.261 -11.293 1.00 97.75 83 ARG A N 1
ATOM 622 C CA . ARG A 1 83 ? 8.690 -1.223 -12.248 1.00 97.75 83 ARG A CA 1
ATOM 623 C C . ARG A 1 83 ? 7.578 -0.197 -12.454 1.00 97.75 83 ARG A C 1
ATOM 625 O O . ARG A 1 83 ? 6.427 -0.586 -12.644 1.00 97.75 83 ARG A O 1
ATOM 632 N N . GLY A 1 84 ? 7.926 1.084 -12.428 1.00 96.56 84 GLY A N 1
ATOM 633 C CA . GLY A 1 84 ? 7.009 2.197 -12.668 1.00 96.56 84 GLY A CA 1
ATOM 634 C C . GLY A 1 84 ? 7.356 3.010 -13.909 1.00 96.56 84 GLY A C 1
ATOM 635 O O . GLY A 1 84 ? 6.447 3.416 -14.628 1.00 96.56 84 GLY A O 1
ATOM 636 N N . GLY A 1 85 ? 8.645 3.196 -14.208 1.00 96.81 85 GLY A N 1
ATOM 637 C CA . GLY A 1 85 ? 9.083 4.164 -15.219 1.00 96.81 85 GLY A CA 1
ATOM 638 C C . GLY A 1 85 ? 8.931 5.598 -14.693 1.00 96.81 85 GLY A C 1
ATOM 639 O O . GLY A 1 85 ? 9.049 5.800 -13.482 1.00 96.81 85 GLY A O 1
ATOM 640 N N . PRO A 1 86 ? 8.650 6.600 -15.548 1.00 97.44 86 PRO A N 1
ATOM 641 C CA . PRO A 1 86 ? 8.498 7.976 -15.090 1.00 97.44 86 PRO A CA 1
ATOM 642 C C . PRO A 1 86 ? 7.409 8.104 -14.027 1.00 97.44 86 PRO A C 1
ATOM 644 O O . PRO A 1 86 ? 6.285 7.633 -14.218 1.00 97.44 86 PRO A O 1
ATOM 647 N N . ALA A 1 87 ? 7.749 8.735 -12.903 1.00 95.94 87 ALA A N 1
ATOM 648 C CA . ALA A 1 87 ? 6.872 8.833 -11.749 1.00 95.94 87 ALA A CA 1
ATOM 649 C C . ALA A 1 87 ? 5.568 9.557 -12.103 1.00 95.94 87 ALA A C 1
ATOM 651 O O . ALA A 1 87 ? 5.526 10.775 -12.281 1.00 95.94 87 ALA A O 1
ATOM 652 N N . TRP A 1 88 ? 4.488 8.785 -12.141 1.00 94.75 88 TRP A N 1
ATOM 653 C CA . TRP A 1 88 ? 3.127 9.275 -12.275 1.00 94.75 88 TRP A CA 1
ATOM 654 C C . TRP A 1 88 ? 2.252 8.525 -11.267 1.00 94.75 88 TRP A C 1
ATOM 656 O O . TRP A 1 88 ? 2.143 7.296 -11.372 1.00 94.75 88 TRP A O 1
ATOM 666 N N . PRO A 1 89 ? 1.666 9.216 -10.269 1.00 88.62 89 PRO A N 1
ATOM 667 C CA . PRO A 1 89 ? 0.805 8.576 -9.283 1.00 88.62 89 PRO A CA 1
ATOM 668 C C . PRO A 1 89 ? -0.358 7.867 -9.981 1.00 88.62 89 PRO A C 1
ATOM 670 O O . PRO A 1 89 ? -1.104 8.480 -10.743 1.00 88.62 89 PRO A O 1
ATOM 673 N N . GLY A 1 90 ? -0.473 6.562 -9.749 1.00 91.44 90 GLY A N 1
ATOM 674 C CA . GLY A 1 90 ? -1.584 5.755 -10.238 1.00 91.44 90 GLY A CA 1
ATOM 675 C C . GLY A 1 90 ? -2.486 5.333 -9.086 1.00 91.44 90 GLY A C 1
ATOM 676 O O . GLY A 1 90 ? -2.887 6.157 -8.270 1.00 91.44 90 GLY A O 1
ATOM 677 N N . GLY A 1 91 ? -2.807 4.047 -9.002 1.00 94.06 91 GLY A N 1
ATOM 678 C CA . GLY A 1 91 ? -3.723 3.544 -7.989 1.00 94.06 91 GLY A CA 1
ATOM 679 C C . GLY A 1 91 ? -3.620 2.042 -7.787 1.00 94.06 91 GLY A C 1
ATOM 680 O O . GLY A 1 91 ? -2.974 1.325 -8.549 1.00 94.06 91 GLY A O 1
ATOM 681 N N . ILE A 1 92 ? -4.281 1.573 -6.737 1.00 95.56 92 ILE A N 1
ATOM 682 C CA . ILE A 1 92 ? -4.424 0.159 -6.410 1.00 95.56 92 ILE A CA 1
ATOM 683 C C . ILE A 1 92 ? -5.904 -0.201 -6.299 1.00 95.56 92 ILE A C 1
ATOM 685 O O . ILE A 1 92 ? -6.688 0.519 -5.690 1.00 95.56 92 ILE A O 1
ATOM 689 N N . ALA A 1 93 ? -6.307 -1.318 -6.881 1.00 95.25 93 ALA A N 1
ATOM 690 C CA . ALA A 1 93 ? -7.661 -1.820 -6.750 1.00 95.25 93 ALA A CA 1
ATOM 691 C C . ALA A 1 93 ? -7.651 -3.299 -6.404 1.00 95.25 93 ALA A C 1
ATOM 693 O O . ALA A 1 93 ? -6.771 -4.052 -6.805 1.00 95.25 93 ALA A O 1
ATOM 694 N N . VAL A 1 94 ? -8.668 -3.709 -5.674 1.00 94.44 94 VAL A N 1
ATOM 695 C CA . VAL A 1 94 ? -9.032 -5.093 -5.464 1.00 94.44 94 VAL A CA 1
ATOM 696 C C . VAL A 1 94 ? -10.015 -5.475 -6.553 1.00 94.44 94 VAL A C 1
ATOM 698 O O . VAL A 1 94 ? -11.094 -4.891 -6.643 1.00 94.44 94 VAL A O 1
ATOM 701 N N . HIS A 1 95 ? -9.653 -6.471 -7.346 1.00 92.69 95 HIS A N 1
ATOM 702 C CA . HIS A 1 95 ? -10.556 -7.081 -8.308 1.00 92.69 95 HIS A CA 1
ATOM 703 C C . HIS A 1 95 ? -11.446 -8.136 -7.630 1.00 92.69 95 HIS A C 1
ATOM 705 O O . HIS A 1 95 ? -11.067 -8.717 -6.613 1.00 92.69 95 HIS A O 1
ATOM 711 N N . ASP A 1 96 ? -12.602 -8.441 -8.222 1.00 89.06 96 ASP A N 1
ATOM 712 C CA . ASP A 1 96 ? -13.555 -9.435 -7.699 1.00 89.06 96 ASP A CA 1
ATOM 713 C C . ASP A 1 96 ? -12.970 -10.857 -7.617 1.00 89.06 96 ASP A C 1
ATOM 715 O O . ASP A 1 96 ? -13.452 -11.688 -6.851 1.00 89.06 96 ASP A O 1
ATOM 719 N N . SER A 1 97 ? -11.892 -11.139 -8.359 1.00 91.75 97 SER A N 1
ATOM 720 C CA . SER A 1 97 ? -11.120 -12.387 -8.224 1.00 91.75 97 SER A CA 1
ATOM 721 C C . SER A 1 97 ? -10.357 -12.493 -6.901 1.00 91.75 97 SER A C 1
ATOM 723 O O . SER A 1 97 ? -9.836 -13.557 -6.582 1.00 91.75 97 SER A O 1
ATOM 725 N N . GLY A 1 98 ? -10.259 -11.397 -6.150 1.00 91.38 98 GLY A N 1
ATOM 726 C CA . GLY A 1 98 ? -9.436 -11.285 -4.958 1.00 91.38 98 GLY A CA 1
ATOM 727 C C . GLY A 1 98 ? -8.016 -10.798 -5.235 1.00 91.38 98 GLY A C 1
ATOM 728 O O . GLY A 1 98 ? -7.294 -10.578 -4.277 1.00 91.38 98 GLY A O 1
ATOM 729 N N . ASP A 1 99 ? -7.605 -10.571 -6.480 1.00 97.25 99 ASP A N 1
ATOM 730 C CA . ASP A 1 99 ? -6.270 -10.034 -6.770 1.00 97.25 99 ASP A CA 1
ATOM 731 C C . ASP A 1 99 ? -6.198 -8.513 -6.574 1.00 97.25 99 ASP A C 1
ATOM 733 O O . ASP A 1 99 ? -7.187 -7.785 -6.697 1.00 97.25 99 ASP A O 1
ATOM 737 N N . LEU A 1 100 ? -4.990 -8.026 -6.307 1.00 97.50 100 LEU A N 1
ATOM 738 C CA . LEU A 1 100 ? -4.632 -6.615 -6.314 1.00 97.50 100 LEU A CA 1
ATOM 739 C C . LEU A 1 100 ? -4.128 -6.223 -7.703 1.00 97.50 100 LEU A C 1
ATOM 741 O O . LEU A 1 100 ? -3.220 -6.844 -8.249 1.00 97.50 100 LEU A O 1
ATOM 745 N N . HIS A 1 101 ? -4.672 -5.148 -8.253 1.00 97.56 101 HIS A N 1
ATOM 746 C CA . HIS A 1 101 ? -4.198 -4.509 -9.471 1.00 97.56 101 HIS A CA 1
ATOM 747 C C . HIS A 1 101 ? -3.556 -3.178 -9.112 1.00 97.56 101 HIS A C 1
ATOM 749 O O . HIS A 1 101 ? -4.194 -2.337 -8.487 1.00 97.56 101 HIS A O 1
ATOM 755 N N . VAL A 1 102 ? -2.301 -2.992 -9.508 1.00 97.44 102 VAL A N 1
ATOM 756 C CA . VAL A 1 102 ? -1.493 -1.811 -9.195 1.00 97.44 102 VAL A CA 1
ATOM 757 C C . VAL A 1 102 ? -1.117 -1.124 -10.494 1.00 97.44 102 VAL A C 1
ATOM 759 O O . VAL A 1 102 ? -0.504 -1.737 -11.362 1.00 97.44 102 VAL A O 1
ATOM 762 N N . VAL A 1 103 ? -1.455 0.152 -10.619 1.00 97.06 103 VAL A N 1
ATOM 763 C CA . VAL A 1 103 ? -1.021 1.013 -11.718 1.00 97.06 103 VAL A CA 1
ATOM 764 C C . VAL A 1 103 ? -0.113 2.079 -11.135 1.00 97.06 103 VAL A C 1
ATOM 766 O O . VAL A 1 103 ? -0.487 2.752 -10.176 1.00 97.06 103 VAL A O 1
ATOM 769 N N . PHE A 1 104 ? 1.072 2.240 -11.709 1.00 96.81 104 PHE A N 1
ATOM 770 C CA . PHE A 1 104 ? 1.991 3.314 -11.353 1.00 96.81 104 PHE A CA 1
ATOM 771 C C . PHE A 1 104 ? 2.907 3.631 -12.536 1.00 96.81 104 PHE A C 1
ATOM 773 O O . PHE A 1 104 ? 3.388 2.719 -13.214 1.00 96.81 104 PHE A O 1
ATOM 780 N N . GLY A 1 105 ? 3.134 4.922 -12.792 1.00 96.69 105 GLY A N 1
ATOM 781 C CA . GLY A 1 105 ? 3.876 5.367 -13.966 1.00 96.69 105 GLY A CA 1
ATOM 782 C C . GLY A 1 105 ? 3.212 4.890 -15.258 1.00 96.69 105 GLY A C 1
ATOM 783 O O . GLY A 1 105 ? 2.016 5.094 -15.469 1.00 96.69 105 GLY A O 1
ATOM 784 N N . ASN A 1 106 ? 3.978 4.217 -16.114 1.00 97.31 106 ASN A N 1
ATOM 785 C CA . ASN A 1 106 ? 3.491 3.609 -17.355 1.00 97.31 106 ASN A CA 1
ATOM 786 C C . ASN A 1 106 ? 3.328 2.078 -17.266 1.00 97.31 106 ASN A C 1
ATOM 788 O O . ASN A 1 106 ? 3.336 1.401 -18.295 1.00 97.31 106 ASN A O 1
ATOM 792 N N . HIS A 1 107 ? 3.170 1.530 -16.055 1.00 98.06 107 HIS A N 1
ATOM 793 C CA . HIS A 1 107 ? 3.041 0.093 -15.818 1.00 98.06 107 HIS A CA 1
ATOM 794 C C . HIS A 1 107 ? 1.751 -0.279 -15.081 1.00 98.06 107 HIS A C 1
ATOM 796 O O . HIS A 1 107 ? 1.220 0.481 -14.269 1.00 98.06 107 HIS A O 1
ATOM 802 N N . ALA A 1 108 ? 1.296 -1.509 -15.332 1.00 98.00 108 ALA A N 1
ATOM 803 C CA . ALA A 1 108 ? 0.257 -2.179 -14.566 1.00 98.00 108 ALA A CA 1
ATOM 804 C C . ALA A 1 108 ? 0.764 -3.548 -14.100 1.00 98.00 108 ALA A C 1
ATOM 806 O O . ALA A 1 108 ? 1.358 -4.299 -14.876 1.00 98.00 108 ALA A O 1
ATOM 807 N N . HIS A 1 109 ? 0.505 -3.875 -12.839 1.00 98.19 109 HIS A N 1
ATOM 808 C CA . HIS A 1 109 ? 0.894 -5.123 -12.195 1.00 98.19 109 HIS A CA 1
ATOM 809 C C . HIS A 1 109 ? -0.319 -5.775 -11.553 1.00 98.19 109 HIS A C 1
ATOM 811 O O . HIS A 1 109 ? -1.254 -5.099 -11.125 1.00 98.19 109 HIS A O 1
ATOM 817 N N . ARG A 1 110 ? -0.273 -7.098 -11.454 1.00 98.25 110 ARG A N 1
ATOM 818 C CA . ARG A 1 110 ? -1.212 -7.894 -10.672 1.00 98.25 110 ARG A CA 1
ATOM 819 C C . ARG A 1 110 ? -0.435 -8.548 -9.537 1.00 98.25 110 ARG A C 1
ATOM 821 O O . ARG A 1 110 ? 0.684 -8.996 -9.768 1.00 98.25 110 ARG A O 1
ATOM 828 N N . LEU A 1 111 ? -1.021 -8.585 -8.350 1.00 98.62 111 LEU A N 1
ATOM 829 C CA . LEU A 1 111 ? -0.521 -9.320 -7.196 1.00 98.62 111 LEU A CA 1
ATOM 830 C C . LEU A 1 111 ? -1.663 -10.145 -6.596 1.00 98.62 111 LEU A C 1
ATOM 832 O O . LEU A 1 111 ? -2.813 -9.712 -6.594 1.00 98.62 111 LEU A O 1
ATOM 836 N N . THR A 1 112 ? -1.348 -11.297 -6.027 1.00 97.81 112 THR A N 1
ATOM 837 C CA . THR A 1 112 ? -2.237 -12.011 -5.107 1.00 97.81 112 THR A CA 1
ATOM 838 C C . THR A 1 112 ? -2.374 -11.240 -3.786 1.00 97.81 112 THR A C 1
ATOM 840 O O . THR A 1 112 ? -1.646 -10.277 -3.518 1.00 97.81 112 THR A O 1
ATOM 843 N N . ARG A 1 113 ? -3.281 -11.683 -2.906 1.00 94.69 113 ARG A N 1
ATOM 844 C CA . ARG A 1 113 ? -3.439 -11.109 -1.553 1.00 94.69 113 ARG A CA 1
ATOM 845 C C . ARG A 1 113 ? -2.238 -11.270 -0.639 1.00 94.69 113 ARG A C 1
ATOM 847 O O . ARG A 1 113 ? -2.060 -10.454 0.263 1.00 94.69 113 ARG A O 1
ATOM 854 N N . ASP A 1 114 ? -1.392 -12.249 -0.931 1.00 96.50 114 ASP A N 1
ATOM 855 C CA . ASP A 1 114 ? -0.128 -12.471 -0.235 1.00 96.50 114 ASP A CA 1
ATOM 856 C C . ASP A 1 114 ? 1.035 -11.681 -0.867 1.00 96.50 114 ASP A C 1
ATOM 858 O O . ASP A 1 114 ? 2.196 -11.914 -0.541 1.00 96.50 114 ASP A O 1
ATOM 862 N N . LEU A 1 115 ? 0.723 -10.713 -1.743 1.00 98.06 115 LEU A N 1
ATOM 863 C CA . LEU A 1 115 ? 1.659 -9.773 -2.373 1.00 98.06 115 LEU A CA 1
ATOM 864 C C . LEU A 1 115 ? 2.653 -10.414 -3.357 1.00 98.06 115 LEU A C 1
ATOM 866 O O . LEU A 1 115 ? 3.742 -9.882 -3.581 1.00 98.06 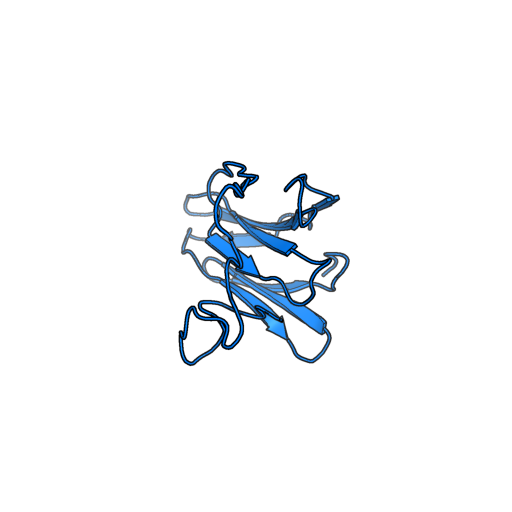115 LEU A O 1
ATOM 870 N N . GLN A 1 116 ? 2.263 -11.528 -3.981 1.00 97.19 116 GLN A N 1
ATOM 871 C CA . GLN A 1 116 ? 3.048 -12.240 -5.000 1.00 97.19 116 GLN A CA 1
ATOM 872 C C . GLN A 1 116 ? 2.499 -11.966 -6.407 1.00 97.19 116 GLN A C 1
ATOM 874 O O . GLN A 1 116 ? 1.285 -11.890 -6.567 1.00 97.19 116 GLN A O 1
ATOM 879 N N . ARG A 1 117 ? 3.361 -11.835 -7.420 1.00 90.44 117 ARG A N 1
ATOM 880 C CA . ARG A 1 117 ? 2.971 -11.534 -8.812 1.00 90.44 117 ARG A CA 1
ATOM 881 C C . ARG A 1 117 ? 2.385 -12.739 -9.567 1.00 90.44 117 ARG A C 1
ATOM 883 O O . ARG A 1 117 ? 2.944 -13.844 -9.411 1.00 90.44 117 ARG A O 1
#

Sequence (117 aa):
MAWLAEDAGPRRQQWSASAQLGVGTGESMQATHRSMMVLTMVVSPSPDEVFALCHTGGDDAESWVERLHPTTLETIAASERLRGGPAWPGGIAVHDSGDLHVVFGNHAHRLTRDLQR

pLDDT: mean 91.58, std 7.78, range [61.56, 98.62]

Secondary structure (DSSP, 8-state):
--B-SGGGSTT-----TT------TT----------TTEEEEEEEETTEEEEEEE--STTEEEEEEEE-TTT--EEEEPPPEEEES----EEEE-TTS-EEEEETTEEEEE-TTS--